Protein AF-A0A6A4IQT4-F1 (afdb_monomer_lite)

Organism: NCBI:txid1447944

Sequence (112 aa):
VDEALVALYASYTALNRYLIGHNLFILPSRVSELESVLRRYAYDSIHSNLSQCRSTLKTGGYSRVCHLAENSIRAVLKTGDNASILLSLHRRPSNANNHERNDCPTQRIKTN

Structure (mmCIF, N/CA/C/O backbone):
data_AF-A0A6A4IQT4-F1
#
_entry.id   AF-A0A6A4IQT4-F1
#
loop_
_atom_site.group_PDB
_atom_site.id
_atom_site.type_symbol
_atom_site.label_atom_id
_atom_site.label_alt_id
_atom_site.label_comp_id
_atom_site.label_asym_id
_atom_site.label_entity_id
_atom_site.label_seq_id
_atom_site.pdbx_PDB_ins_code
_atom_site.Cartn_x
_atom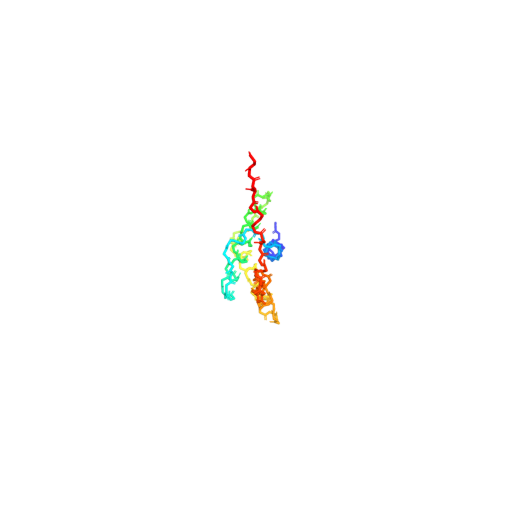_site.Cartn_y
_atom_site.Cartn_z
_atom_site.occupancy
_atom_site.B_iso_or_equiv
_atom_site.auth_seq_id
_atom_site.auth_comp_id
_atom_site.auth_asym_id
_atom_site.auth_atom_id
_atom_site.pdbx_PDB_model_num
ATOM 1 N N . VAL A 1 1 ? 16.741 -2.150 -14.043 1.00 71.00 1 VAL A N 1
ATOM 2 C CA . VAL A 1 1 ? 15.855 -1.974 -12.871 1.00 71.00 1 VAL A CA 1
ATOM 3 C C . VAL A 1 1 ? 15.269 -3.320 -12.503 1.00 71.00 1 VAL A C 1
ATOM 5 O O . VAL A 1 1 ? 14.773 -3.996 -13.399 1.00 71.00 1 VAL A O 1
ATOM 8 N N . ASP A 1 2 ? 15.356 -3.716 -11.237 1.00 87.19 2 ASP A N 1
ATOM 9 C CA . ASP A 1 2 ? 14.615 -4.872 -10.728 1.00 87.19 2 ASP A CA 1
ATOM 10 C C . ASP A 1 2 ? 13.186 -4.428 -10.378 1.00 87.19 2 ASP A C 1
ATOM 12 O O . ASP A 1 2 ? 12.973 -3.619 -9.475 1.00 87.19 2 ASP A O 1
ATOM 16 N N . GLU A 1 3 ? 12.213 -4.918 -11.144 1.00 88.94 3 GLU A N 1
ATOM 17 C CA . GLU A 1 3 ? 10.796 -4.566 -11.008 1.00 88.94 3 GLU A CA 1
ATOM 18 C C . GLU A 1 3 ? 10.223 -4.978 -9.638 1.00 88.94 3 GLU A C 1
ATOM 20 O O . GLU A 1 3 ? 9.389 -4.263 -9.079 1.00 88.94 3 GLU A O 1
ATOM 25 N N . ALA A 1 4 ? 10.697 -6.084 -9.056 1.00 91.25 4 ALA A N 1
ATOM 26 C CA . ALA A 1 4 ? 10.225 -6.552 -7.757 1.00 91.25 4 ALA A CA 1
ATOM 27 C C . ALA A 1 4 ? 10.717 -5.644 -6.625 1.00 91.25 4 ALA A C 1
ATOM 29 O O . ALA A 1 4 ? 9.936 -5.287 -5.741 1.00 91.25 4 ALA A O 1
ATOM 30 N N . LEU A 1 5 ? 11.979 -5.207 -6.682 1.00 91.62 5 LEU A N 1
ATOM 31 C CA . LEU A 1 5 ? 12.531 -4.272 -5.698 1.00 91.62 5 LEU A CA 1
ATOM 32 C C . LEU A 1 5 ? 11.820 -2.917 -5.736 1.00 91.62 5 LEU A C 1
ATOM 34 O O . LEU A 1 5 ? 11.506 -2.369 -4.680 1.00 91.62 5 LEU A O 1
ATOM 38 N N . VAL A 1 6 ? 11.506 -2.398 -6.928 1.00 91.94 6 VAL A N 1
ATOM 39 C CA . VAL A 1 6 ? 10.737 -1.148 -7.057 1.00 91.94 6 VAL A CA 1
ATOM 40 C C . VAL A 1 6 ? 9.338 -1.307 -6.463 1.00 91.94 6 VAL A C 1
ATOM 42 O O . VAL A 1 6 ? 8.882 -0.432 -5.728 1.00 91.94 6 VAL A O 1
ATOM 45 N N . ALA A 1 7 ? 8.669 -2.432 -6.725 1.00 93.94 7 ALA A N 1
ATOM 46 C CA . ALA A 1 7 ? 7.344 -2.704 -6.178 1.00 93.94 7 ALA A CA 1
ATOM 47 C C . ALA A 1 7 ? 7.351 -2.807 -4.643 1.00 93.94 7 ALA A C 1
ATOM 49 O O . ALA A 1 7 ? 6.494 -2.224 -3.973 1.00 93.94 7 ALA A O 1
ATOM 50 N N . LEU A 1 8 ? 8.337 -3.505 -4.073 1.00 94.06 8 LEU A N 1
ATOM 51 C CA . LEU A 1 8 ? 8.539 -3.618 -2.625 1.00 94.06 8 LEU A CA 1
ATOM 52 C C . LEU A 1 8 ? 8.810 -2.255 -1.987 1.00 94.06 8 LEU A C 1
ATOM 54 O O . LEU A 1 8 ? 8.135 -1.879 -1.028 1.00 94.06 8 LEU A O 1
ATOM 58 N N . TYR A 1 9 ? 9.737 -1.486 -2.560 1.00 94.56 9 TYR A N 1
ATOM 59 C CA . TYR A 1 9 ? 10.055 -0.136 -2.104 1.00 94.56 9 TYR A CA 1
ATOM 60 C C . TYR A 1 9 ? 8.824 0.778 -2.124 1.00 94.56 9 TYR A C 1
ATOM 62 O O . TYR A 1 9 ? 8.556 1.488 -1.153 1.00 94.56 9 TYR A O 1
ATOM 70 N N . ALA A 1 10 ? 8.042 0.734 -3.203 1.00 95.62 10 ALA A N 1
ATOM 71 C CA . ALA A 1 10 ? 6.825 1.524 -3.333 1.00 95.62 10 ALA A CA 1
ATOM 72 C C . ALA A 1 10 ? 5.757 1.126 -2.307 1.00 95.62 10 ALA A C 1
ATOM 74 O O . ALA A 1 10 ? 5.139 1.999 -1.702 1.00 95.62 10 ALA A O 1
ATOM 75 N N . SER A 1 11 ? 5.579 -0.176 -2.067 1.00 96.38 11 SER A N 1
ATOM 76 C CA . SER A 1 11 ? 4.631 -0.699 -1.072 1.00 96.38 11 SER A CA 1
ATOM 77 C C . SER A 1 11 ? 5.003 -0.258 0.341 1.00 96.38 11 SER A C 1
ATOM 79 O O . SER A 1 11 ? 4.156 0.229 1.090 1.00 96.38 11 SER A O 1
ATOM 81 N N . TYR A 1 12 ? 6.287 -0.369 0.687 1.00 96.44 12 TYR A N 1
ATOM 82 C CA . TYR A 1 12 ? 6.813 0.091 1.968 1.00 96.44 12 TYR A CA 1
ATOM 83 C C . TYR A 1 12 ? 6.651 1.604 2.129 1.00 96.44 12 TYR A C 1
ATOM 85 O O . TYR A 1 12 ? 6.159 2.072 3.152 1.00 96.44 12 TYR A O 1
ATOM 93 N N . THR A 1 13 ? 7.001 2.376 1.100 1.00 96.00 13 THR A N 1
ATOM 94 C CA . THR A 1 13 ? 6.881 3.839 1.125 1.00 96.00 13 THR A CA 1
ATOM 95 C C . THR A 1 13 ? 5.425 4.275 1.279 1.00 96.00 13 THR A C 1
ATOM 97 O O . THR A 1 13 ? 5.143 5.194 2.046 1.00 96.00 13 THR A O 1
ATOM 100 N N . ALA A 1 14 ? 4.491 3.598 0.607 1.00 96.44 14 ALA A N 1
ATOM 101 C CA . ALA A 1 14 ? 3.061 3.847 0.742 1.00 96.44 14 ALA A CA 1
ATOM 102 C C . ALA A 1 14 ? 2.561 3.606 2.171 1.00 96.44 14 ALA A C 1
ATOM 104 O O . ALA A 1 14 ? 1.891 4.473 2.736 1.00 96.44 14 ALA A O 1
ATOM 105 N N . LEU A 1 15 ? 2.930 2.469 2.769 1.00 95.75 15 LEU A N 1
ATOM 106 C CA . LEU A 1 15 ? 2.609 2.160 4.162 1.00 95.75 15 LEU A CA 1
ATOM 107 C C . LEU A 1 15 ? 3.229 3.182 5.112 1.00 95.75 15 LEU A C 1
ATOM 109 O O . LEU A 1 15 ? 2.516 3.737 5.937 1.00 95.75 15 LEU A O 1
ATOM 113 N N . ASN A 1 16 ? 4.514 3.500 4.959 1.00 96.25 16 ASN A N 1
ATOM 114 C CA . ASN A 1 16 ? 5.198 4.482 5.798 1.00 96.25 16 ASN A CA 1
ATOM 115 C C . ASN A 1 16 ? 4.525 5.862 5.731 1.00 96.25 16 ASN A C 1
ATOM 117 O O . ASN A 1 16 ? 4.263 6.470 6.764 1.00 96.25 16 ASN A O 1
ATOM 121 N N . ARG A 1 17 ? 4.174 6.334 4.525 1.00 94.94 17 ARG A N 1
ATOM 122 C CA . ARG A 1 17 ? 3.431 7.592 4.331 1.00 94.94 17 ARG A CA 1
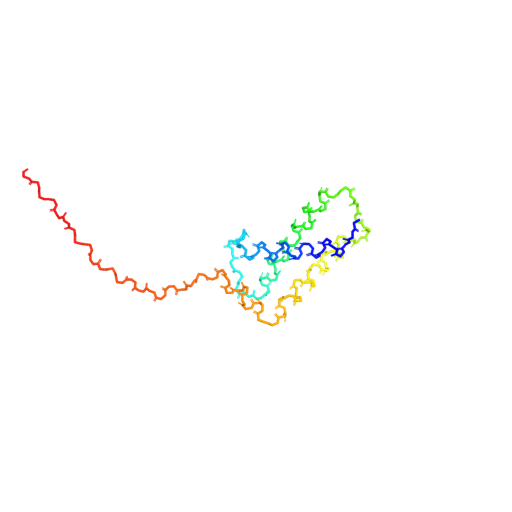ATOM 123 C C . ARG A 1 17 ? 2.076 7.568 5.023 1.00 94.94 17 ARG A C 1
ATOM 125 O O . ARG A 1 17 ? 1.686 8.566 5.621 1.00 94.94 17 ARG A O 1
ATOM 132 N N . TYR A 1 18 ? 1.369 6.443 4.947 1.00 94.88 18 TYR A N 1
ATOM 133 C CA . TYR A 1 18 ? 0.110 6.288 5.655 1.00 94.88 18 TYR A CA 1
ATOM 134 C C . TYR A 1 18 ? 0.319 6.279 7.171 1.00 94.88 18 TYR A C 1
ATOM 136 O O . TYR A 1 18 ? -0.395 6.992 7.858 1.00 94.88 18 TYR A O 1
ATOM 144 N N . LEU A 1 19 ? 1.307 5.554 7.702 1.00 94.12 19 LEU A N 1
ATOM 145 C CA . LEU A 1 19 ? 1.575 5.473 9.144 1.00 94.12 19 LEU A CA 1
ATOM 146 C C . LEU A 1 19 ? 1.846 6.844 9.772 1.00 94.12 19 LEU A C 1
ATOM 148 O O . LEU A 1 19 ? 1.326 7.138 10.842 1.00 94.12 19 LEU A O 1
ATOM 152 N N . ILE A 1 20 ? 2.597 7.705 9.084 1.00 93.38 20 ILE A N 1
ATOM 153 C CA . ILE A 1 20 ? 2.890 9.068 9.556 1.00 93.38 20 ILE A CA 1
ATOM 154 C C . ILE A 1 20 ? 1.764 10.078 9.260 1.00 93.38 20 ILE A C 1
ATOM 156 O O . ILE A 1 20 ? 1.906 11.255 9.578 1.00 93.38 20 ILE A O 1
ATOM 160 N N . GLY A 1 21 ? 0.668 9.658 8.617 1.00 89.94 21 GLY A N 1
ATOM 161 C CA . GLY A 1 21 ? -0.467 10.527 8.277 1.00 89.94 21 GLY A CA 1
ATOM 162 C C . GLY A 1 21 ? -0.194 11.527 7.144 1.00 89.94 21 GLY A C 1
ATOM 163 O O . GLY A 1 21 ? -0.900 12.526 7.011 1.00 89.94 21 GLY A O 1
ATOM 164 N N . HIS A 1 22 ? 0.820 11.288 6.308 1.00 89.19 22 HIS A N 1
ATOM 165 C CA . HIS A 1 22 ? 1.216 12.220 5.252 1.00 89.19 22 HIS A CA 1
ATOM 166 C C . HIS A 1 22 ? 0.116 12.357 4.190 1.00 8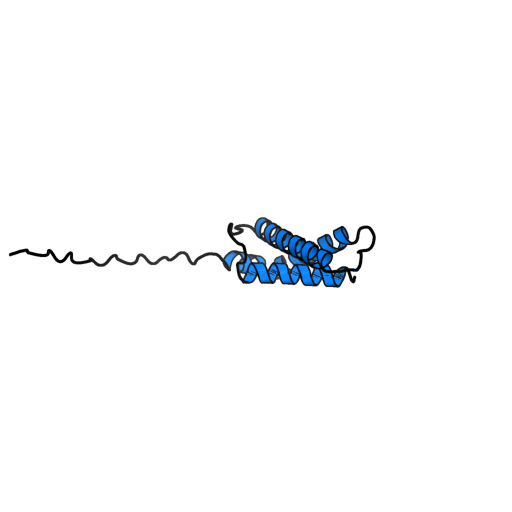9.19 22 HIS A C 1
ATOM 168 O O . HIS A 1 22 ? -0.331 11.355 3.630 1.00 89.19 22 HIS A O 1
ATOM 174 N N . ASN A 1 23 ? -0.289 13.594 3.877 1.00 80.69 23 ASN A N 1
ATOM 175 C CA . ASN A 1 23 ? -1.333 13.931 2.895 1.00 80.69 23 ASN A CA 1
ATOM 176 C C . ASN A 1 23 ? -2.699 13.251 3.131 1.00 80.69 23 ASN A C 1
ATOM 178 O O . ASN A 1 23 ? -3.480 13.070 2.190 1.00 80.69 23 ASN A O 1
ATOM 182 N N . LEU A 1 24 ? -3.008 12.876 4.376 1.00 85.94 24 LEU A N 1
ATOM 183 C CA . LEU A 1 24 ? -4.266 12.222 4.727 1.00 85.94 24 LEU A CA 1
ATOM 184 C C . LEU A 1 24 ? -5.342 13.255 5.100 1.00 85.94 24 LEU A C 1
ATOM 186 O O . LEU A 1 24 ? -5.591 13.523 6.270 1.00 85.94 24 LEU A O 1
ATOM 190 N N . PHE A 1 25 ? -5.980 13.847 4.088 1.00 80.62 25 PHE A N 1
ATOM 191 C CA . PHE A 1 25 ? -7.078 14.810 4.285 1.00 80.62 25 PHE A CA 1
ATOM 192 C C . PHE A 1 25 ? -8.442 14.138 4.477 1.00 80.62 25 PHE A C 1
ATOM 194 O O . PHE A 1 25 ? -9.307 14.667 5.169 1.00 80.62 25 PHE A O 1
ATOM 201 N N . ILE A 1 26 ? -8.633 12.971 3.857 1.00 83.00 26 ILE A N 1
ATOM 202 C CA . ILE A 1 26 ? -9.845 12.157 3.969 1.00 83.00 26 ILE A CA 1
ATOM 203 C C . ILE A 1 26 ? -9.429 10.827 4.577 1.00 83.00 26 ILE A C 1
ATOM 205 O O . ILE A 1 26 ? -8.610 10.108 4.000 1.00 83.00 26 ILE A O 1
ATOM 209 N N . LEU A 1 27 ? -9.977 10.516 5.749 1.00 87.69 27 LEU A N 1
ATOM 210 C CA . LEU A 1 27 ? -9.662 9.274 6.435 1.00 87.69 27 LEU A CA 1
ATOM 211 C C . LEU A 1 27 ? -10.475 8.126 5.830 1.00 87.69 27 LEU A C 1
ATOM 213 O O . LEU A 1 27 ? -11.704 8.230 5.759 1.00 87.69 27 LEU A O 1
ATOM 217 N N . PRO A 1 28 ? -9.825 7.019 5.439 1.00 91.19 28 PRO A N 1
ATOM 218 C CA . PRO A 1 28 ? -10.542 5.840 4.996 1.00 91.19 28 PRO A CA 1
ATOM 219 C C . PRO A 1 28 ? -11.362 5.278 6.159 1.00 91.19 28 PRO A C 1
ATOM 221 O O . PRO A 1 28 ? -10.867 5.083 7.269 1.00 91.19 28 PRO A O 1
ATOM 224 N N . SER A 1 29 ? -12.637 5.015 5.900 1.00 88.94 29 SER A N 1
ATOM 225 C CA . SER A 1 29 ? -13.552 4.388 6.857 1.00 88.94 29 SER A CA 1
ATOM 226 C C . SER A 1 29 ? -13.711 2.892 6.597 1.00 88.94 29 SER A C 1
ATOM 228 O O . SER A 1 29 ? -14.112 2.152 7.497 1.00 88.94 29 SER A O 1
ATOM 230 N N . AR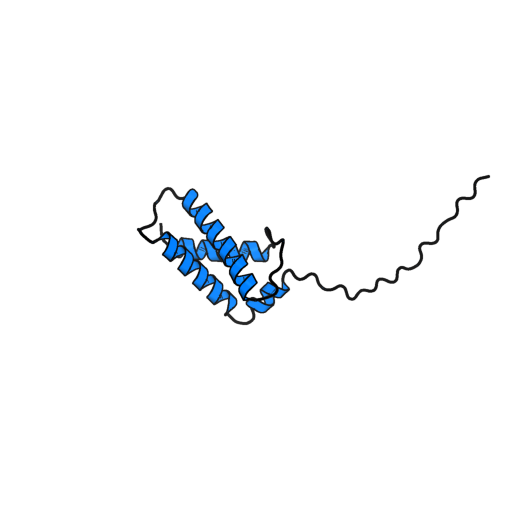G A 1 30 ? -13.383 2.447 5.378 1.00 93.75 30 ARG A N 1
ATOM 231 C CA . ARG A 1 30 ? -13.491 1.060 4.908 1.00 93.75 30 ARG A CA 1
ATOM 232 C C . ARG A 1 30 ? -12.147 0.546 4.396 1.00 93.75 30 ARG A C 1
ATOM 234 O O . ARG A 1 30 ? -11.317 1.315 3.917 1.00 93.75 30 ARG A O 1
ATOM 241 N N . VAL A 1 31 ? -11.963 -0.775 4.421 1.00 93.69 31 VAL A N 1
ATOM 242 C CA . VAL A 1 31 ? -10.729 -1.427 3.937 1.00 93.69 31 VAL A CA 1
ATOM 243 C C . VAL A 1 31 ? -10.466 -1.128 2.458 1.00 93.69 31 VAL A C 1
ATOM 245 O O . VAL A 1 31 ? -9.325 -0.895 2.079 1.00 93.69 31 VAL A O 1
ATOM 248 N N . SER A 1 32 ? -11.510 -1.065 1.628 1.00 94.19 32 SER A N 1
ATOM 249 C CA . SER A 1 32 ? -11.386 -0.722 0.205 1.00 94.19 32 SER A CA 1
ATOM 250 C C . SER A 1 32 ? -10.874 0.703 -0.024 1.00 94.19 32 SER A C 1
ATOM 252 O O . SER A 1 32 ? -10.077 0.940 -0.930 1.00 94.19 32 SER A O 1
ATOM 254 N N . GLU A 1 33 ? -11.296 1.654 0.811 1.00 94.38 33 GLU A N 1
ATOM 255 C CA . GLU A 1 33 ? -10.816 3.038 0.767 1.00 94.38 33 GLU A CA 1
ATOM 256 C C . GLU A 1 33 ? -9.358 3.116 1.220 1.00 94.38 33 GLU A C 1
ATOM 258 O O . GLU A 1 33 ? -8.547 3.776 0.574 1.00 94.38 33 GLU A O 1
ATOM 263 N N . LEU A 1 34 ? -9.004 2.386 2.283 1.00 94.38 34 LEU A N 1
ATOM 264 C CA . LEU A 1 34 ? -7.624 2.271 2.751 1.00 94.38 34 LEU A CA 1
ATOM 265 C C . LEU A 1 34 ? -6.717 1.684 1.663 1.00 94.38 34 LEU A C 1
ATOM 267 O O . LEU A 1 34 ? -5.659 2.242 1.373 1.00 94.38 34 LEU A O 1
ATOM 271 N N . GLU A 1 35 ? -7.148 0.599 1.017 1.00 95.75 35 GLU A N 1
ATOM 272 C CA . GLU A 1 35 ? -6.431 -0.003 -0.108 1.00 95.75 35 GLU A CA 1
ATOM 273 C C . GLU A 1 35 ? -6.261 1.011 -1.248 1.00 95.75 35 GLU A C 1
ATOM 275 O O . GLU A 1 35 ? -5.160 1.158 -1.773 1.00 95.75 35 GLU A O 1
ATOM 280 N N . SER A 1 36 ? -7.302 1.779 -1.585 1.00 94.94 36 SER A N 1
ATOM 281 C CA . SER A 1 36 ? -7.224 2.823 -2.614 1.00 94.94 36 SER A CA 1
ATOM 282 C C . SER A 1 36 ? -6.218 3.929 -2.271 1.00 94.94 36 SER A C 1
ATOM 284 O O . SER A 1 36 ? -5.483 4.379 -3.153 1.00 94.94 36 SER A O 1
ATOM 286 N N . VAL A 1 37 ? -6.158 4.370 -1.010 1.00 95.00 37 VAL A N 1
ATOM 287 C CA . VAL A 1 37 ? -5.187 5.380 -0.549 1.00 95.00 37 VAL A CA 1
ATOM 288 C C . VAL A 1 37 ? -3.761 4.843 -0.662 1.00 95.00 37 VAL A C 1
ATOM 290 O O . VAL A 1 37 ? -2.896 5.507 -1.237 1.00 95.00 37 VAL A O 1
ATOM 293 N N . LEU A 1 38 ? -3.521 3.623 -0.177 1.00 96.06 38 LEU A N 1
ATOM 294 C CA . LEU A 1 38 ? -2.203 2.988 -0.236 1.00 96.06 38 LEU A CA 1
ATOM 295 C C . LEU A 1 38 ? -1.745 2.757 -1.680 1.00 96.06 38 LEU A C 1
ATOM 297 O O . LEU A 1 38 ? -0.584 3.011 -1.999 1.00 96.06 38 LEU A O 1
ATOM 301 N N . ARG A 1 39 ? -2.649 2.352 -2.579 1.00 96.19 39 ARG A N 1
ATOM 302 C CA . ARG A 1 39 ? -2.352 2.221 -4.015 1.00 96.19 39 ARG A CA 1
ATOM 303 C C . ARG A 1 39 ? -1.919 3.533 -4.640 1.00 96.19 39 ARG A C 1
ATOM 305 O O . ARG A 1 39 ? -0.910 3.557 -5.337 1.00 96.19 39 ARG A O 1
ATOM 312 N N . ARG A 1 40 ? -2.636 4.625 -4.355 1.00 94.94 40 ARG A N 1
ATOM 313 C CA . ARG A 1 40 ? -2.267 5.955 -4.855 1.00 94.94 40 ARG A CA 1
ATOM 314 C C . ARG A 1 40 ? -0.857 6.332 -4.403 1.00 94.94 40 ARG A C 1
ATOM 316 O O . ARG A 1 40 ? -0.032 6.699 -5.229 1.00 94.94 40 ARG A O 1
ATOM 323 N N . TYR A 1 41 ? -0.544 6.146 -3.120 1.00 95.75 41 TYR A N 1
ATOM 324 C CA . TYR A 1 41 ? 0.797 6.426 -2.600 1.00 95.75 41 TYR A CA 1
ATOM 325 C C . TYR A 1 41 ? 1.880 5.536 -3.213 1.00 95.75 41 TYR A C 1
ATOM 327 O O . TYR A 1 41 ? 2.997 6.007 -3.446 1.00 95.75 41 TYR A O 1
ATOM 335 N N . ALA A 1 42 ? 1.570 4.269 -3.488 1.00 96.44 42 ALA A N 1
ATOM 336 C CA . ALA A 1 42 ? 2.490 3.363 -4.160 1.00 96.44 42 ALA A CA 1
ATOM 337 C C . ALA A 1 42 ? 2.757 3.814 -5.597 1.00 96.44 42 ALA A C 1
ATOM 339 O O . ALA A 1 42 ? 3.917 3.903 -5.987 1.00 96.44 42 ALA A O 1
ATOM 340 N N . TYR A 1 43 ? 1.724 4.175 -6.360 1.00 95.88 43 TYR A N 1
ATOM 341 C CA . TYR A 1 43 ? 1.878 4.675 -7.727 1.00 95.88 43 TYR A CA 1
ATOM 342 C C . TYR A 1 43 ? 2.688 5.971 -7.772 1.00 95.88 43 TYR A C 1
ATOM 344 O O . TYR A 1 43 ? 3.612 6.073 -8.575 1.00 95.88 43 TYR A O 1
ATOM 352 N N . ASP A 1 44 ? 2.428 6.915 -6.864 1.00 94.56 44 ASP A N 1
ATOM 353 C CA . ASP A 1 44 ? 3.224 8.142 -6.745 1.00 94.56 44 ASP A CA 1
ATOM 354 C C . ASP A 1 44 ? 4.701 7.825 -6.476 1.00 94.56 44 ASP A C 1
ATOM 356 O O . ASP A 1 44 ? 5.603 8.456 -7.028 1.00 94.56 44 ASP A O 1
ATOM 360 N N . SER A 1 45 ? 4.962 6.818 -5.637 1.00 94.00 45 SER A N 1
ATOM 361 C CA . SER A 1 45 ? 6.322 6.388 -5.298 1.00 94.00 45 SER A CA 1
ATOM 362 C C . SER A 1 45 ? 7.004 5.691 -6.478 1.00 94.00 45 SER A C 1
ATOM 364 O O . SER A 1 45 ? 8.177 5.953 -6.733 1.00 94.00 45 SER A O 1
ATOM 366 N N . ILE A 1 46 ? 6.272 4.873 -7.242 1.00 93.69 46 ILE A N 1
ATOM 367 C CA . ILE A 1 46 ? 6.750 4.253 -8.487 1.00 93.69 46 ILE A CA 1
ATOM 368 C C . ILE A 1 46 ? 7.093 5.342 -9.503 1.00 93.69 46 ILE A C 1
ATOM 370 O O . ILE A 1 46 ? 8.196 5.345 -10.040 1.00 93.69 46 ILE A O 1
ATOM 374 N N . HIS A 1 47 ? 6.197 6.301 -9.738 1.00 91.94 47 HIS A N 1
ATOM 375 C CA . HIS A 1 47 ? 6.445 7.399 -10.671 1.00 91.94 47 HIS A CA 1
ATOM 376 C C . HIS A 1 47 ? 7.642 8.245 -10.257 1.00 91.94 47 HIS A C 1
ATOM 378 O O . HIS A 1 47 ? 8.495 8.543 -11.092 1.00 91.94 47 HIS A O 1
ATOM 384 N N . SER A 1 48 ? 7.736 8.596 -8.974 1.00 90.44 48 SER A N 1
ATOM 385 C CA . SER A 1 48 ? 8.857 9.369 -8.445 1.00 90.44 48 SER A CA 1
ATOM 386 C C . SER A 1 48 ? 10.180 8.618 -8.614 1.00 90.44 48 SER A C 1
ATOM 388 O O . SER A 1 48 ? 11.145 9.186 -9.124 1.00 90.44 48 SER A O 1
ATOM 390 N N . ASN A 1 49 ? 10.209 7.326 -8.279 1.00 88.69 49 ASN A N 1
ATOM 391 C CA . ASN A 1 49 ? 11.401 6.493 -8.395 1.00 88.69 49 ASN A CA 1
ATOM 392 C C . ASN A 1 49 ? 11.831 6.290 -9.858 1.00 88.69 49 ASN A C 1
ATOM 394 O O . ASN A 1 49 ? 13.006 6.456 -10.184 1.00 88.69 49 ASN A O 1
ATOM 398 N N . LEU A 1 50 ? 10.887 6.003 -10.759 1.00 87.25 50 LEU A N 1
ATOM 399 C CA . LEU A 1 50 ? 11.167 5.825 -12.187 1.00 87.25 50 LEU A CA 1
ATOM 400 C C . LEU A 1 50 ? 11.603 7.121 -12.865 1.00 87.25 50 LEU A C 1
ATOM 402 O O . LEU A 1 50 ? 12.454 7.076 -13.744 1.00 87.25 50 LEU A O 1
ATOM 406 N N . SER A 1 51 ? 11.077 8.268 -12.434 1.00 87.00 51 SER A N 1
ATOM 407 C CA . SER A 1 51 ? 11.519 9.574 -12.939 1.00 87.00 51 SER A CA 1
ATOM 408 C C . SER A 1 51 ? 12.970 9.883 -12.553 1.00 87.00 51 SER A C 1
ATOM 410 O O . SER A 1 51 ? 13.657 10.609 -13.266 1.00 87.00 51 SER A O 1
ATOM 412 N N . GLN A 1 52 ? 13.452 9.334 -11.432 1.00 84.88 52 GLN A N 1
ATOM 413 C CA . GLN A 1 52 ? 14.837 9.487 -10.968 1.00 84.88 52 GLN A CA 1
ATOM 414 C C . GLN A 1 52 ? 15.778 8.431 -11.565 1.00 84.88 52 GLN A C 1
ATOM 416 O O . GLN A 1 52 ? 16.976 8.672 -11.735 1.00 84.88 52 GLN A O 1
ATOM 421 N N . CYS A 1 53 ? 15.252 7.253 -11.893 1.00 78.88 53 CYS A N 1
ATOM 422 C CA . CYS A 1 53 ? 16.023 6.162 -12.465 1.00 78.88 53 CYS A CA 1
ATOM 423 C C . CYS A 1 53 ? 16.327 6.414 -13.949 1.00 78.88 53 CYS A C 1
ATOM 425 O O . CYS A 1 53 ? 15.441 6.463 -14.791 1.00 78.88 53 CYS A O 1
ATOM 427 N N . ARG A 1 54 ? 17.616 6.463 -14.307 1.00 73.00 54 ARG A N 1
ATOM 428 C CA . ARG A 1 54 ? 18.075 6.567 -15.710 1.00 73.00 54 ARG A CA 1
ATOM 429 C C . ARG A 1 54 ? 17.920 5.272 -16.521 1.00 73.00 54 ARG A C 1
ATOM 431 O O . ARG A 1 54 ? 18.308 5.231 -17.683 1.00 73.00 54 ARG A O 1
ATOM 438 N N . SER A 1 55 ? 17.417 4.201 -15.906 1.00 70.50 55 SER A N 1
ATOM 439 C CA . SER A 1 55 ? 17.261 2.894 -16.546 1.00 70.50 55 SER A CA 1
ATOM 440 C C . SER A 1 55 ? 15.793 2.607 -16.835 1.00 70.50 55 SER A C 1
ATOM 442 O O . SER A 1 55 ? 14.924 2.811 -15.990 1.00 70.50 55 SER A O 1
ATOM 444 N N . THR A 1 56 ? 15.522 2.141 -18.050 1.00 75.88 56 THR A N 1
ATOM 445 C CA . THR A 1 56 ? 14.167 1.886 -18.532 1.00 75.88 56 THR A CA 1
ATOM 446 C C . THR A 1 56 ? 13.650 0.542 -18.023 1.00 75.88 56 THR A C 1
ATOM 448 O O . THR A 1 56 ? 14.395 -0.432 -17.871 1.00 75.88 56 THR A O 1
ATOM 451 N N . LEU A 1 57 ? 12.352 0.489 -17.727 1.00 83.25 57 LEU A N 1
ATOM 452 C CA . LEU A 1 57 ? 11.667 -0.774 -17.474 1.00 83.25 57 LEU A CA 1
ATOM 453 C C . LEU A 1 57 ? 11.556 -1.572 -18.774 1.00 83.25 57 LEU A C 1
ATOM 455 O O . LEU A 1 57 ? 11.496 -1.003 -19.866 1.00 83.25 57 LEU A O 1
ATOM 459 N N . LYS A 1 58 ? 11.470 -2.900 -18.654 1.00 85.31 58 LYS A N 1
ATOM 460 C CA . LYS A 1 58 ? 11.104 -3.747 -19.793 1.00 85.31 58 LYS A CA 1
ATOM 461 C C . LYS A 1 58 ? 9.692 -3.384 -20.258 1.00 85.31 58 LYS A C 1
ATOM 463 O O . LYS A 1 58 ? 8.891 -2.865 -19.479 1.00 85.31 58 LYS A O 1
ATOM 468 N N . THR A 1 59 ? 9.341 -3.724 -21.494 1.00 86.44 59 THR A N 1
ATOM 469 C CA . THR A 1 59 ? 7.966 -3.571 -21.992 1.00 86.44 59 THR A CA 1
ATOM 470 C C . THR A 1 59 ? 6.967 -4.227 -21.026 1.00 86.44 59 THR A C 1
ATOM 472 O O . THR A 1 59 ? 7.169 -5.355 -20.559 1.00 86.44 59 THR A O 1
ATOM 475 N N . GLY A 1 60 ? 5.926 -3.481 -20.645 1.00 87.81 60 GLY A N 1
ATOM 476 C CA . GLY A 1 60 ? 4.940 -3.892 -19.633 1.00 87.81 60 GLY A CA 1
ATOM 477 C C . GLY A 1 60 ? 5.435 -3.873 -18.177 1.00 87.81 60 GLY A C 1
ATOM 478 O O . GLY A 1 60 ? 4.677 -4.219 -17.275 1.00 87.81 60 GLY A O 1
ATOM 479 N N . GLY A 1 61 ? 6.678 -3.461 -17.921 1.00 89.00 61 GLY A N 1
ATOM 480 C CA . GLY A 1 61 ? 7.288 -3.481 -16.590 1.00 89.00 61 GLY A CA 1
ATOM 481 C C . GLY A 1 61 ? 6.605 -2.546 -15.609 1.00 89.00 61 GLY A C 1
ATOM 482 O O . GLY A 1 61 ? 6.411 -2.915 -14.461 1.00 89.00 61 GLY A O 1
ATOM 483 N N . TYR A 1 62 ? 6.141 -1.381 -16.066 1.00 91.19 62 TYR A N 1
ATOM 484 C CA . TYR A 1 62 ? 5.388 -0.462 -15.211 1.00 91.19 62 TYR A CA 1
ATOM 485 C C . TYR A 1 62 ? 4.119 -1.126 -14.649 1.00 91.19 62 TYR A C 1
ATOM 487 O O . TYR A 1 62 ? 3.903 -1.128 -13.441 1.00 91.19 62 TYR A O 1
ATOM 495 N N . SER A 1 63 ? 3.332 -1.779 -15.511 1.00 92.31 63 SER A N 1
ATOM 496 C CA . SER A 1 63 ? 2.127 -2.503 -15.088 1.00 92.31 63 SER A CA 1
ATOM 497 C C . SER A 1 63 ? 2.460 -3.653 -14.132 1.00 92.31 63 SER A C 1
ATOM 499 O O . SER A 1 63 ? 1.784 -3.808 -13.116 1.00 92.31 63 SER A O 1
ATOM 501 N N . ARG A 1 64 ? 3.538 -4.412 -14.386 1.00 94.56 64 ARG A N 1
ATOM 502 C CA . ARG A 1 64 ? 3.997 -5.469 -13.467 1.00 94.56 64 ARG A CA 1
ATOM 503 C C . ARG A 1 64 ? 4.383 -4.917 -12.096 1.00 94.56 64 ARG A C 1
ATOM 505 O O . ARG A 1 64 ? 3.959 -5.476 -11.091 1.00 94.56 64 ARG A O 1
ATOM 512 N N . VAL A 1 65 ? 5.129 -3.814 -12.045 1.00 94.50 65 VAL A N 1
ATOM 513 C CA . VAL A 1 65 ? 5.512 -3.145 -10.791 1.00 94.50 65 VAL A CA 1
ATOM 514 C C . VAL A 1 65 ? 4.270 -2.705 -10.012 1.00 94.50 65 VAL A C 1
ATOM 516 O O . VAL A 1 65 ? 4.169 -2.997 -8.821 1.00 94.50 65 VAL A O 1
ATOM 519 N N . CYS A 1 66 ? 3.302 -2.063 -10.674 1.00 95.38 66 CYS A N 1
ATOM 520 C CA . CYS A 1 66 ? 2.042 -1.659 -10.045 1.00 95.38 66 CYS A CA 1
ATOM 521 C C . CYS A 1 66 ? 1.281 -2.865 -9.478 1.00 95.38 66 CYS A C 1
ATOM 523 O O . CYS A 1 66 ? 0.904 -2.852 -8.308 1.00 95.38 66 CYS A O 1
ATOM 525 N N . HIS A 1 67 ? 1.133 -3.940 -10.257 1.00 96.44 67 HIS A N 1
ATOM 526 C CA . HIS A 1 67 ? 0.462 -5.158 -9.800 1.00 96.44 67 HIS A CA 1
ATOM 527 C C . HIS A 1 67 ? 1.173 -5.832 -8.623 1.00 96.44 67 HIS A C 1
ATOM 529 O O . HIS A 1 67 ? 0.514 -6.277 -7.682 1.00 96.44 67 HIS A O 1
ATOM 535 N N . LEU A 1 68 ? 2.506 -5.899 -8.640 1.00 96.56 68 LEU A N 1
ATOM 536 C CA . LEU A 1 68 ? 3.286 -6.443 -7.527 1.00 96.56 68 LEU A CA 1
ATOM 537 C C . LEU A 1 68 ? 3.107 -5.600 -6.260 1.00 96.56 68 LEU A C 1
ATOM 539 O O . LEU A 1 68 ? 2.906 -6.159 -5.181 1.00 96.56 68 LEU A O 1
ATOM 543 N N . ALA A 1 69 ? 3.117 -4.273 -6.391 1.00 96.94 69 ALA A N 1
ATOM 544 C CA . ALA A 1 69 ? 2.920 -3.375 -5.261 1.00 96.94 69 ALA A CA 1
ATOM 545 C C . ALA A 1 69 ? 1.507 -3.507 -4.673 1.00 96.94 69 ALA A C 1
ATOM 547 O O . ALA A 1 69 ? 1.334 -3.645 -3.464 1.00 96.94 69 ALA A O 1
ATOM 548 N N . GLU A 1 70 ? 0.486 -3.553 -5.527 1.00 96.88 70 GLU A N 1
ATOM 549 C CA . GLU A 1 70 ? -0.897 -3.790 -5.109 1.00 96.88 70 GLU A CA 1
ATOM 550 C C . GLU A 1 70 ? -1.080 -5.120 -4.387 1.00 96.88 70 GLU A C 1
ATOM 552 O O . GLU A 1 70 ? -1.767 -5.180 -3.368 1.00 96.88 70 GLU A O 1
ATOM 557 N N . ASN A 1 71 ? -0.479 -6.190 -4.909 1.00 97.06 71 ASN A N 1
ATOM 558 C CA . ASN A 1 71 ? -0.559 -7.506 -4.292 1.00 97.06 71 ASN A CA 1
ATOM 559 C C . ASN A 1 71 ? 0.125 -7.519 -2.924 1.00 97.06 71 ASN A C 1
ATOM 561 O O . ASN A 1 71 ? -0.430 -8.087 -1.987 1.00 97.06 71 ASN A O 1
ATOM 565 N N . SER A 1 72 ? 1.273 -6.850 -2.794 1.00 96.50 72 SER A N 1
ATOM 566 C CA . SER A 1 72 ? 1.979 -6.688 -1.521 1.00 96.50 72 SER A CA 1
ATOM 567 C C . SER A 1 72 ? 1.134 -5.923 -0.499 1.00 96.50 72 SER A C 1
ATOM 569 O O . SER A 1 72 ? 0.900 -6.410 0.606 1.00 96.50 72 SER A O 1
ATOM 571 N N . ILE A 1 73 ? 0.566 -4.778 -0.891 1.00 96.69 73 ILE A N 1
ATOM 572 C CA . ILE A 1 73 ? -0.347 -3.994 -0.044 1.00 96.69 73 ILE A CA 1
ATOM 573 C C . ILE A 1 73 ? -1.537 -4.843 0.397 1.00 96.69 73 ILE A C 1
ATOM 575 O O . ILE A 1 73 ? -1.853 -4.907 1.584 1.00 96.69 73 ILE A O 1
ATOM 579 N N . ARG A 1 74 ? -2.181 -5.539 -0.543 1.00 96.50 74 ARG A N 1
ATOM 580 C CA . ARG A 1 74 ? -3.334 -6.386 -0.239 1.00 96.50 74 ARG A CA 1
ATOM 581 C C . ARG A 1 74 ? -2.963 -7.526 0.706 1.00 96.50 74 ARG A C 1
ATOM 583 O O . ARG A 1 74 ? -3.753 -7.849 1.588 1.00 96.50 74 ARG A O 1
ATOM 590 N N . ALA A 1 75 ? -1.787 -8.126 0.541 1.00 96.31 75 ALA A N 1
ATOM 591 C CA . ALA A 1 75 ? -1.292 -9.166 1.435 1.00 96.31 75 ALA A CA 1
ATOM 592 C C . ALA A 1 75 ? -1.099 -8.628 2.860 1.00 96.31 75 ALA A C 1
ATOM 594 O O . ALA A 1 75 ? -1.587 -9.241 3.809 1.00 96.31 75 ALA A O 1
ATOM 595 N N . VAL A 1 76 ? -0.487 -7.450 3.016 1.00 95.50 76 VAL A N 1
ATOM 596 C CA . VAL A 1 76 ? -0.325 -6.795 4.325 1.00 95.50 76 VAL A CA 1
ATOM 597 C C . VAL A 1 76 ? -1.678 -6.501 4.967 1.00 95.50 76 VAL A C 1
ATOM 599 O O . VAL A 1 76 ? -1.872 -6.830 6.135 1.00 95.50 76 VAL A O 1
ATOM 602 N N . LEU A 1 77 ? -2.632 -5.943 4.215 1.00 95.19 77 LEU A N 1
ATOM 603 C CA . LEU A 1 77 ? -3.968 -5.629 4.733 1.00 95.19 77 LEU A CA 1
ATOM 604 C C . LEU A 1 77 ? -4.758 -6.876 5.149 1.00 95.19 77 LEU A C 1
ATOM 606 O O . L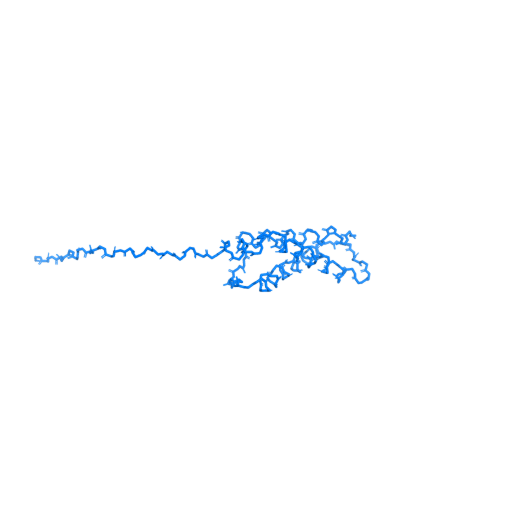EU A 1 77 ? -5.527 -6.811 6.102 1.00 95.19 77 LEU A O 1
ATOM 610 N N . LYS A 1 78 ? -4.571 -8.004 4.454 1.00 95.50 78 LYS A N 1
ATOM 611 C CA . LYS A 1 78 ? -5.210 -9.290 4.781 1.00 95.50 78 LYS A CA 1
ATOM 612 C C . LYS A 1 78 ? -4.544 -10.039 5.937 1.00 95.50 78 LYS A C 1
ATOM 614 O O . LYS A 1 78 ? -5.092 -11.037 6.394 1.00 95.50 78 LYS A O 1
ATOM 619 N N . THR A 1 79 ? -3.359 -9.618 6.369 1.00 96.44 79 THR A N 1
ATOM 620 C CA . THR A 1 79 ? -2.607 -10.319 7.411 1.00 96.44 79 THR A CA 1
ATOM 621 C C . THR A 1 79 ? -3.094 -9.876 8.789 1.00 96.44 79 THR A C 1
ATOM 623 O O . THR A 1 79 ? -2.913 -8.719 9.164 1.00 96.44 79 THR A O 1
ATOM 626 N N . GLY A 1 80 ? -3.686 -10.804 9.547 1.00 93.38 80 GLY A N 1
ATOM 627 C CA . GLY A 1 80 ? -4.174 -10.552 10.907 1.00 93.38 80 GLY A CA 1
ATOM 628 C C . GLY A 1 80 ? -5.152 -9.375 10.975 1.00 93.38 80 GLY A C 1
ATOM 629 O O . GLY A 1 80 ? -6.005 -9.215 10.104 1.00 93.38 80 GLY A O 1
ATOM 630 N N . ASP A 1 81 ? -4.978 -8.521 11.984 1.00 93.19 81 ASP A N 1
ATOM 631 C CA . ASP A 1 81 ? -5.832 -7.352 12.233 1.00 93.19 81 ASP A CA 1
ATOM 632 C C . ASP A 1 81 ? -5.279 -6.046 11.637 1.00 93.19 81 ASP A C 1
ATOM 634 O O . ASP A 1 81 ? -5.730 -4.951 11.988 1.00 93.19 81 ASP A O 1
ATOM 638 N N . ASN A 1 82 ? -4.312 -6.130 10.715 1.00 94.69 82 ASN A N 1
ATOM 639 C CA . ASN A 1 82 ? -3.622 -4.961 10.161 1.00 94.69 82 ASN A CA 1
ATOM 640 C C . ASN A 1 82 ? -4.588 -3.925 9.578 1.00 94.69 82 ASN A C 1
ATOM 642 O O . ASN A 1 82 ? -4.434 -2.732 9.830 1.00 94.69 82 ASN A O 1
ATOM 646 N N . ALA A 1 83 ? -5.598 -4.358 8.818 1.00 94.75 83 ALA A N 1
ATOM 647 C CA . ALA A 1 83 ? -6.574 -3.439 8.239 1.00 94.75 83 ALA A CA 1
ATOM 648 C C . ALA A 1 83 ? -7.351 -2.662 9.316 1.00 94.75 83 ALA A C 1
ATOM 650 O O . ALA A 1 83 ? -7.513 -1.447 9.200 1.00 94.75 83 ALA A O 1
ATOM 651 N N . SER A 1 84 ? -7.784 -3.337 10.383 1.00 93.56 84 SER A N 1
ATOM 652 C CA . SER A 1 84 ? -8.500 -2.720 11.504 1.00 93.56 84 SER A CA 1
ATOM 653 C C . SER A 1 84 ? -7.613 -1.727 12.256 1.00 93.56 84 SER A C 1
ATOM 655 O O . SER A 1 84 ? -8.032 -0.597 12.515 1.00 93.56 84 SER A O 1
ATOM 657 N N . ILE A 1 85 ? -6.363 -2.113 12.532 1.00 93.94 85 ILE A N 1
ATOM 658 C CA . ILE A 1 85 ? -5.368 -1.259 13.193 1.00 93.94 85 ILE A CA 1
ATOM 659 C C . ILE A 1 85 ? -5.121 0.002 12.359 1.00 93.94 85 ILE A C 1
ATOM 661 O O . ILE A 1 85 ? -5.253 1.115 12.867 1.00 93.94 85 ILE A O 1
ATOM 665 N N . LEU A 1 86 ? -4.845 -0.147 11.062 1.00 93.31 86 LEU A N 1
ATOM 666 C CA . LEU A 1 86 ? -4.566 0.974 10.162 1.00 93.31 86 LEU A CA 1
ATOM 667 C C . LEU A 1 86 ? -5.765 1.917 9.998 1.00 93.31 86 LEU A C 1
ATOM 669 O O . LEU A 1 86 ? -5.573 3.130 9.909 1.00 93.31 86 LEU A O 1
ATOM 673 N N . LEU A 1 87 ? -6.996 1.400 9.987 1.00 93.56 87 LEU A N 1
ATOM 674 C CA . LEU A 1 87 ? -8.208 2.230 9.974 1.00 93.56 87 LEU A CA 1
ATOM 675 C C . LEU A 1 87 ? -8.398 3.005 11.283 1.00 93.56 87 LEU A C 1
ATOM 677 O O . LEU A 1 87 ? -8.929 4.115 11.268 1.00 93.56 87 LEU A O 1
ATOM 681 N N . SER A 1 88 ? -7.981 2.434 12.413 1.00 91.56 88 SER A N 1
ATOM 682 C CA . SER A 1 88 ? -8.066 3.091 13.720 1.00 91.56 88 SER A CA 1
ATOM 683 C C . SER A 1 88 ? -6.945 4.101 13.976 1.00 91.56 88 SER A C 1
ATOM 685 O O . SER A 1 88 ? -7.152 5.035 14.743 1.00 91.56 88 SER A O 1
ATOM 687 N N . LEU A 1 89 ? -5.802 3.966 13.293 1.00 91.00 89 LEU A N 1
ATOM 688 C CA . LEU A 1 89 ? -4.571 4.715 13.566 1.00 91.00 89 LEU A CA 1
ATOM 689 C C . LEU A 1 89 ? -4.756 6.239 13.567 1.00 91.00 89 LEU A C 1
ATOM 691 O O . LEU A 1 89 ? -4.244 6.923 14.446 1.00 91.00 89 LEU A O 1
ATOM 695 N N . HIS A 1 90 ? -5.500 6.760 12.590 1.00 88.50 90 HIS A N 1
ATOM 696 C CA . HIS A 1 90 ? -5.715 8.205 12.424 1.00 88.50 90 HIS A CA 1
ATOM 697 C C . HIS A 1 90 ? -7.051 8.684 12.974 1.00 88.50 90 HIS A C 1
ATOM 699 O O . HIS A 1 90 ? -7.330 9.885 12.959 1.00 88.50 90 HIS A O 1
ATOM 705 N N . ARG A 1 91 ? -7.905 7.773 13.456 1.00 85.62 91 ARG A N 1
ATOM 706 C CA . ARG A 1 91 ? -9.158 8.182 14.085 1.00 85.62 91 ARG A CA 1
ATOM 707 C C . ARG A 1 91 ? -8.805 8.923 15.361 1.00 85.62 91 ARG A C 1
ATOM 709 O O . ARG A 1 91 ? -8.237 8.354 16.288 1.00 85.62 91 ARG A O 1
ATOM 716 N N . ARG A 1 92 ? -9.164 10.206 15.410 1.00 73.38 92 ARG A N 1
ATOM 717 C CA . ARG A 1 92 ? -9.088 10.972 16.649 1.00 73.38 92 ARG A CA 1
ATOM 718 C C . ARG A 1 92 ? -9.889 10.199 17.702 1.00 73.38 92 ARG A C 1
ATOM 720 O O . ARG A 1 92 ? -11.039 9.859 17.406 1.00 73.38 92 ARG A O 1
ATOM 727 N N . PRO A 1 93 ? -9.330 9.908 18.890 1.00 66.12 93 PRO A N 1
ATOM 728 C CA . PRO A 1 93 ? -10.140 9.369 19.966 1.00 66.12 93 PRO A CA 1
ATOM 729 C C . PRO A 1 93 ? -11.302 10.339 20.156 1.00 66.12 93 PRO A C 1
ATOM 731 O O . PRO A 1 93 ? -11.098 11.547 20.312 1.00 66.12 93 PRO A O 1
ATOM 734 N N . SER A 1 94 ? -12.528 9.833 20.025 1.00 57.84 94 SER A N 1
ATOM 735 C CA . SER A 1 94 ? -13.711 10.603 20.367 1.00 57.84 94 SER A CA 1
ATOM 736 C C . SER A 1 94 ? -13.560 10.936 21.841 1.00 57.84 94 SER A C 1
ATOM 738 O O . SER A 1 94 ? -13.722 10.060 22.689 1.00 57.84 94 SER A O 1
ATOM 740 N N . ASN A 1 95 ? -13.166 12.167 22.149 1.00 53.56 95 ASN A N 1
ATOM 741 C CA . ASN A 1 95 ? -13.132 12.642 23.516 1.00 53.56 95 ASN A CA 1
ATOM 742 C C . ASN A 1 95 ? -14.572 12.621 24.033 1.00 53.56 95 ASN A C 1
ATOM 744 O O . ASN A 1 95 ? -15.308 13.593 23.895 1.00 53.56 95 ASN A O 1
ATOM 748 N N . ALA A 1 96 ? -14.944 11.514 24.668 1.00 53.38 96 ALA A N 1
ATOM 749 C CA . ALA A 1 96 ? -15.961 11.448 25.699 1.00 53.38 96 ALA A CA 1
ATOM 750 C C . ALA A 1 96 ? -15.434 12.155 26.958 1.00 53.38 96 ALA A C 1
ATOM 752 O O . ALA A 1 96 ? -15.382 11.574 28.029 1.00 53.38 96 ALA A O 1
ATOM 753 N N . ASN A 1 97 ? -15.011 13.410 26.808 1.00 49.03 97 ASN A N 1
ATOM 754 C CA . ASN A 1 97 ? -14.750 14.320 27.907 1.00 49.03 97 ASN A CA 1
ATOM 755 C C . ASN A 1 97 ? -15.624 15.539 27.647 1.00 49.03 97 ASN A C 1
ATOM 757 O O . ASN A 1 97 ? -15.207 16.515 27.021 1.00 49.03 97 ASN A O 1
ATOM 761 N N . ASN A 1 98 ? -16.858 15.437 28.139 1.00 49.97 98 ASN A N 1
ATOM 762 C CA . ASN A 1 98 ? -17.586 16.574 28.674 1.00 49.97 98 ASN A CA 1
ATOM 763 C C . ASN A 1 98 ? -16.649 17.264 29.671 1.00 49.97 98 ASN A C 1
ATOM 765 O O . ASN A 1 98 ? -16.602 16.903 30.841 1.00 49.97 98 ASN A O 1
ATOM 769 N N . HIS A 1 99 ? -15.827 18.193 29.195 1.00 47.22 99 HIS A N 1
ATOM 770 C CA . HIS A 1 99 ? -15.194 19.135 30.091 1.00 47.22 99 HIS A CA 1
ATOM 771 C C . HIS A 1 99 ? -16.328 20.061 30.519 1.00 47.22 99 HIS A C 1
ATOM 773 O O . HIS A 1 99 ? -16.791 20.879 29.720 1.00 47.22 99 HIS A O 1
ATOM 779 N N . GLU A 1 100 ? -16.832 19.848 31.737 1.00 50.12 100 GLU A N 1
ATOM 780 C CA . GLU A 1 100 ? -17.519 20.877 32.508 1.00 50.12 100 GLU A CA 1
ATOM 781 C C . GLU A 1 100 ? -16.821 22.204 32.214 1.00 50.12 100 GLU A C 1
ATOM 783 O O . GLU A 1 100 ? -15.656 22.414 32.560 1.00 50.12 100 GLU A O 1
ATOM 788 N N . ARG A 1 101 ? -17.519 23.090 31.502 1.00 49.16 101 ARG A N 1
ATOM 789 C CA . ARG A 1 101 ? -17.183 24.506 31.503 1.00 49.16 101 ARG A CA 1
ATOM 790 C C . ARG A 1 101 ? -17.475 24.991 32.917 1.00 49.16 101 ARG A C 1
ATOM 792 O O . ARG A 1 101 ? -18.555 25.507 33.168 1.00 49.16 101 ARG A O 1
ATOM 799 N N . ASN A 1 102 ? -16.533 24.761 33.827 1.00 50.09 102 ASN A N 1
ATOM 800 C CA . ASN A 1 102 ? -16.492 25.485 35.081 1.00 50.09 102 ASN A CA 1
ATOM 801 C C . ASN A 1 102 ? -16.421 26.975 34.746 1.00 50.09 102 ASN A C 1
ATOM 803 O O . ASN A 1 102 ? -15.632 27.408 33.901 1.00 50.09 102 ASN A O 1
ATOM 807 N N . ASP A 1 103 ? -17.327 27.705 35.375 1.00 54.19 103 ASP A N 1
ATOM 808 C CA . ASP A 1 103 ? -17.586 29.123 35.238 1.00 54.19 103 ASP A CA 1
ATOM 809 C C . ASP A 1 103 ? -16.308 29.970 35.177 1.00 54.19 103 ASP A C 1
ATOM 811 O O . ASP A 1 103 ? -15.474 29.950 36.081 1.00 54.19 103 ASP A O 1
ATOM 815 N N . CYS A 1 104 ? -16.185 30.796 34.135 1.00 49.91 104 CYS A N 1
ATOM 816 C CA . CYS A 1 104 ? -15.341 31.984 34.207 1.00 49.91 104 CYS A CA 1
ATOM 817 C C . CYS A 1 104 ? -16.104 33.047 35.013 1.00 49.91 104 CYS A C 1
ATOM 819 O O . CYS A 1 104 ? -17.125 33.536 34.519 1.00 49.91 104 CYS A O 1
ATOM 821 N N . PRO A 1 105 ? -15.646 33.478 36.204 1.00 55.88 105 PRO A N 1
ATOM 822 C CA . PRO A 1 105 ? -16.243 34.629 36.854 1.00 55.88 105 PRO A CA 1
ATOM 823 C C . PRO A 1 105 ? -15.798 35.888 36.104 1.00 55.88 105 PRO A C 1
ATOM 825 O O . PRO A 1 105 ? -14.649 36.322 36.184 1.00 55.88 105 PRO A O 1
ATOM 828 N N . THR A 1 106 ? -16.728 36.477 35.356 1.00 56.72 106 THR A N 1
ATOM 829 C CA . THR A 1 106 ? -16.597 37.798 34.737 1.00 56.72 106 THR A CA 1
ATOM 830 C C . THR A 1 106 ? -16.306 38.837 35.822 1.00 56.72 106 THR A C 1
ATOM 832 O O . THR A 1 106 ? -17.219 39.322 36.493 1.00 56.72 106 THR A O 1
ATOM 835 N N . GLN A 1 107 ? -15.037 39.202 36.018 1.00 59.78 107 GLN A N 1
ATOM 836 C CA . GLN A 1 107 ? -14.692 40.344 36.860 1.00 59.78 107 GLN A CA 1
ATOM 837 C C . GLN A 1 107 ? -15.157 41.630 36.165 1.00 59.78 107 GLN A C 1
ATOM 839 O O . GLN A 1 107 ? -14.560 42.109 35.203 1.00 59.78 107 GLN A O 1
ATOM 844 N N . ARG A 1 108 ? -16.275 42.176 36.655 1.00 59.16 108 ARG A N 1
ATOM 845 C CA . ARG A 1 108 ? -16.770 43.517 36.330 1.00 59.16 108 ARG A CA 1
ATOM 846 C C . ARG A 1 108 ? -15.744 44.554 36.787 1.00 59.16 108 ARG A C 1
ATOM 848 O O . ARG A 1 108 ? -15.575 44.768 37.986 1.00 59.16 108 ARG A O 1
ATOM 855 N N . ILE A 1 109 ? -15.114 45.233 35.836 1.00 62.34 109 ILE A N 1
ATOM 856 C CA . ILE A 1 109 ? -14.332 46.441 36.101 1.00 62.34 109 ILE A CA 1
ATOM 857 C C . ILE A 1 109 ? -15.318 47.537 36.531 1.00 62.34 109 ILE A C 1
ATOM 859 O O . ILE A 1 109 ? -16.195 47.923 35.759 1.00 62.34 109 ILE A O 1
ATOM 863 N N . LYS A 1 110 ? -15.207 48.013 37.776 1.00 56.97 110 LYS A N 1
ATOM 864 C CA . LYS A 1 110 ? -15.834 49.266 38.215 1.00 56.97 110 LYS A CA 1
ATOM 865 C C . LYS A 1 110 ? -14.871 50.406 37.897 1.00 56.97 110 LYS A C 1
ATOM 867 O O . LYS A 1 110 ? -13.749 50.407 38.394 1.00 56.97 110 LYS A O 1
ATOM 872 N N . THR A 1 111 ? -15.306 51.355 37.080 1.00 61.56 111 THR A N 1
ATOM 873 C CA . THR A 1 111 ? -14.641 52.650 36.897 1.00 61.56 111 THR A CA 1
ATOM 874 C C . THR A 1 111 ? -15.131 53.622 37.969 1.00 61.56 111 THR A C 1
ATOM 876 O O . THR A 1 111 ? -16.342 53.722 38.178 1.00 61.56 111 THR A O 1
ATOM 879 N N . ASN A 1 112 ? -14.186 54.276 38.653 1.00 58.06 112 ASN A N 1
ATOM 880 C CA . ASN A 1 112 ? -14.427 55.451 39.500 1.00 58.06 112 ASN A CA 1
ATOM 881 C C . ASN A 1 112 ? -14.587 56.707 38.644 1.00 58.06 112 ASN A C 1
ATOM 883 O O . ASN A 1 112 ? -13.960 56.739 37.559 1.00 58.06 112 ASN A O 1
#

pLDDT: mean 84.89, std 15.12, range [47.22, 97.06]

Foldseek 3Di:
DPLLVLLVVLLVQLVVCLLVCPPVPDQDQDLVVVLVSSLVSSLVSSVVVVVVDPDDADVCSSVVSSVSNSVVNVVQCPPDCNSVCSSCSPPDPPPPDPPPPPDDPPPDDDDD

Secondary structure (DSSP, 8-state):
--HHHHHHHHHHHHHHHHHTTTT-SS---SHHHHHHHHHHHHHHHHHHHHHH-SSPPPTTHHHHHHHHHHHHHHHHHHSTTHHHHHHHHTSPP-------------------

Radius of gy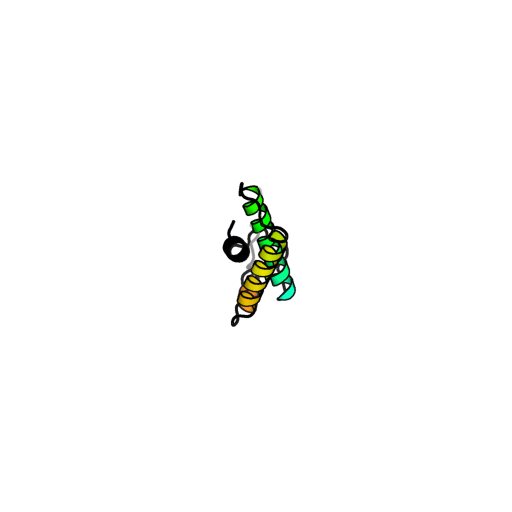ration: 22.76 Å; chains: 1; bounding box: 36×66×62 Å